Protein AF-A0A1E7X7K1-F1 (afdb_monomer_lite)

Organism: NCBI:txid762836

Secondary structure (DSSP, 8-state):
-HHHHHHHT-PPEEEEETTEEEEEEGGGTEEEEEETTEEEEEEEE--TTS-SSTTHHHHTTPPP---SEE-SSEEEEEEETTEEEEEEEE-SSSEEEEEEEE---

Foldseek 3Di:
DVVVCVVLVFDWDWDADPQAIWTATPNNQWIFGDDPNHTFKIKHFDLLVQAQDQCSVVVVVFPRDAFPDDDPFKGKHAPTPQFGIKIFGDDPRHTGMIMTGGPDD

Radius of gyration: 13.92 Å; chains: 1; bounding box: 32×30×37 Å

pLDDT: mean 93.15, std 5.89, range [58.16, 98.25]

Structure (mmCIF, N/CA/C/O backbone):
data_AF-A0A1E7X7K1-F1
#
_entry.id   AF-A0A1E7X7K1-F1
#
loop_
_atom_site.group_PDB
_atom_site.id
_atom_site.type_symbol
_atom_site.label_atom_id
_atom_site.label_alt_id
_atom_site.label_comp_id
_atom_site.label_asym_id
_atom_site.label_entity_id
_atom_site.label_seq_id
_atom_site.pdbx_PDB_ins_code
_atom_site.Cartn_x
_atom_site.Cartn_y
_atom_site.Cartn_z
_atom_site.occupancy
_atom_site.B_iso_or_equiv
_atom_site.auth_seq_id
_atom_site.auth_comp_id
_atom_site.auth_asym_id
_atom_site.auth_atom_id
_atom_site.pdbx_PDB_model_num
ATOM 1 N N . MET A 1 1 ? -6.955 2.089 16.861 1.00 79.44 1 MET A N 1
ATOM 2 C CA . MET A 1 1 ? -5.687 2.855 16.830 1.00 79.44 1 MET A CA 1
ATOM 3 C C . MET A 1 1 ? -4.608 2.205 17.689 1.00 79.44 1 MET A C 1
ATOM 5 O O . MET A 1 1 ? -3.648 1.759 17.090 1.00 79.44 1 MET A O 1
ATOM 9 N N . LYS A 1 2 ? -4.803 1.990 19.005 1.00 85.69 2 LYS A N 1
ATOM 10 C CA . LYS A 1 2 ? -3.805 1.337 19.889 1.00 85.69 2 LYS A CA 1
ATOM 11 C C . LYS A 1 2 ? -3.131 0.079 19.305 1.00 85.69 2 LYS A C 1
ATOM 13 O O . LYS A 1 2 ? -1.919 -0.037 19.354 1.00 85.69 2 LYS A O 1
ATOM 18 N N . GLN A 1 3 ? -3.907 -0.828 18.702 1.00 90.44 3 GLN A N 1
ATOM 19 C CA . GLN A 1 3 ? -3.369 -2.039 18.061 1.00 90.44 3 GLN A CA 1
ATOM 20 C C . GLN A 1 3 ? -2.308 -1.738 16.986 1.00 90.44 3 GLN A C 1
ATOM 22 O O . GLN A 1 3 ? -1.332 -2.469 16.865 1.00 90.44 3 GLN A O 1
ATOM 27 N N . VAL A 1 4 ? -2.506 -0.682 16.195 1.00 89.31 4 VAL A N 1
ATOM 28 C CA . VAL A 1 4 ? -1.572 -0.276 15.137 1.00 89.31 4 VAL A CA 1
ATOM 29 C C . VAL A 1 4 ? -0.314 0.328 15.745 1.00 89.31 4 VAL A C 1
ATOM 31 O O . VAL A 1 4 ? 0.783 -0.009 15.315 1.00 89.31 4 VAL A O 1
ATOM 34 N N . ASP A 1 5 ? -0.470 1.171 16.765 1.00 90.75 5 ASP A N 1
ATOM 35 C CA . ASP A 1 5 ? 0.652 1.793 17.473 1.00 90.75 5 ASP A CA 1
ATOM 36 C C . ASP A 1 5 ? 1.564 0.718 18.091 1.00 90.75 5 ASP A C 1
ATOM 38 O O . ASP A 1 5 ? 2.785 0.772 17.943 1.00 90.75 5 ASP A O 1
ATOM 42 N N . ASP A 1 6 ? 0.960 -0.309 18.701 1.00 92.12 6 ASP A N 1
ATOM 43 C CA . ASP A 1 6 ? 1.666 -1.461 19.268 1.00 92.12 6 ASP A CA 1
ATOM 44 C C . ASP A 1 6 ? 2.367 -2.295 18.174 1.00 92.12 6 ASP A C 1
ATOM 46 O O . ASP A 1 6 ? 3.515 -2.709 18.350 1.00 92.12 6 ASP A O 1
ATOM 50 N N . LEU A 1 7 ? 1.709 -2.516 17.026 1.00 92.75 7 LEU A N 1
ATOM 51 C CA . LEU A 1 7 ? 2.263 -3.287 15.904 1.00 92.75 7 LEU A CA 1
ATOM 52 C C . LEU A 1 7 ? 3.458 -2.581 15.252 1.00 92.75 7 LEU A C 1
ATOM 54 O O . LEU A 1 7 ? 4.470 -3.214 14.956 1.00 92.75 7 LEU A O 1
ATOM 58 N N . LEU A 1 8 ? 3.341 -1.271 15.030 1.00 91.69 8 LEU A N 1
ATOM 59 C CA . LEU A 1 8 ? 4.384 -0.458 14.406 1.00 91.69 8 LEU A CA 1
ATOM 60 C C . LEU A 1 8 ? 5.464 -0.022 15.400 1.00 91.69 8 LEU A C 1
ATOM 62 O O . LEU A 1 8 ? 6.494 0.498 14.973 1.00 91.69 8 LEU A O 1
ATOM 66 N N . LYS A 1 9 ? 5.242 -0.233 16.706 1.00 92.50 9 LYS A N 1
ATOM 67 C CA . LYS A 1 9 ? 6.112 0.220 17.803 1.00 92.50 9 LYS A CA 1
ATOM 68 C C . LYS A 1 9 ? 6.452 1.711 17.689 1.00 92.50 9 LYS A C 1
ATOM 70 O O . LYS A 1 9 ? 7.564 2.131 18.003 1.00 92.50 9 LYS A O 1
ATOM 75 N N . ALA A 1 10 ? 5.492 2.506 17.223 1.00 90.94 10 ALA A N 1
ATOM 76 C CA . ALA A 1 10 ? 5.686 3.906 16.877 1.00 90.94 10 ALA A CA 1
ATOM 77 C C . ALA A 1 10 ? 4.511 4.756 17.360 1.00 90.94 10 ALA A C 1
ATOM 79 O O . ALA A 1 10 ? 3.356 4.328 17.323 1.00 90.94 10 ALA A O 1
ATOM 80 N N . LYS A 1 11 ? 4.809 5.987 17.786 1.00 90.06 11 LYS A N 1
ATOM 81 C CA . LYS A 1 11 ? 3.782 6.980 18.116 1.00 90.06 11 LYS A CA 1
ATOM 82 C C . LYS A 1 11 ? 3.408 7.756 16.853 1.00 90.06 11 LYS A C 1
ATOM 84 O O . LYS A 1 11 ? 4.308 8.311 16.224 1.00 90.06 11 LYS A O 1
ATOM 89 N N . PRO A 1 12 ? 2.122 7.817 16.481 1.00 94.75 12 PRO A N 1
ATOM 90 C CA . PRO A 1 12 ? 1.717 8.572 15.312 1.00 94.75 12 PRO A CA 1
ATOM 91 C C . PRO A 1 12 ? 1.569 10.065 15.594 1.00 94.75 12 PRO A C 1
ATOM 93 O O . PRO A 1 12 ? 1.186 10.475 16.691 1.00 94.75 12 PRO A O 1
ATOM 96 N N . THR A 1 13 ? 1.719 10.862 14.540 1.00 95.56 13 THR A N 1
ATOM 97 C CA . THR A 1 13 ? 1.172 12.222 14.473 1.00 95.56 13 THR A CA 1
ATOM 98 C C . THR A 1 13 ? -0.165 12.162 13.745 1.00 95.56 13 THR A C 1
ATOM 100 O O . THR A 1 13 ? -0.217 11.787 12.573 1.00 95.56 13 THR A O 1
ATOM 103 N N . CYS A 1 14 ? -1.258 12.506 14.430 1.00 95.25 14 CYS A N 1
ATOM 104 C CA . CYS A 1 14 ? -2.610 12.378 13.887 1.00 95.25 14 CYS A CA 1
ATOM 105 C C . CYS A 1 14 ? -3.295 13.731 13.671 1.00 95.25 14 CYS A C 1
ATOM 107 O O . CYS A 1 14 ? -3.246 14.612 14.524 1.00 95.25 14 CYS A O 1
ATOM 109 N N . VAL A 1 15 ? -4.017 13.848 12.557 1.00 94.81 15 VAL A N 1
ATOM 110 C CA . VAL A 1 15 ? -4.856 14.993 12.196 1.00 94.81 15 VAL A CA 1
ATOM 111 C C . VAL A 1 15 ? -6.267 14.499 11.891 1.00 94.81 15 VAL A C 1
ATOM 113 O O . VAL A 1 15 ? -6.471 13.598 11.075 1.00 94.81 15 VAL A O 1
ATOM 116 N N . ARG A 1 16 ? -7.267 15.099 12.540 1.00 93.56 16 ARG A N 1
ATOM 117 C CA . ARG A 1 16 ? -8.682 14.808 12.286 1.00 93.56 16 ARG A CA 1
ATOM 118 C C . ARG A 1 16 ? -9.215 15.705 11.170 1.00 93.56 16 ARG A C 1
ATOM 120 O O . ARG A 1 16 ? -8.973 16.907 11.171 1.00 93.56 16 ARG A O 1
ATOM 127 N N . ASN A 1 17 ? -9.964 15.132 10.235 1.00 87.69 17 ASN A N 1
ATOM 128 C CA . ASN A 1 17 ? -10.630 15.849 9.150 1.00 87.69 17 ASN A CA 1
ATOM 129 C C . ASN A 1 17 ? -12.074 15.341 8.956 1.00 87.69 17 ASN A C 1
ATOM 131 O O . ASN A 1 17 ? -12.544 14.469 9.686 1.00 87.69 17 ASN A O 1
ATOM 135 N N . LYS A 1 18 ? -12.789 15.886 7.959 1.00 85.81 18 LYS A N 1
ATOM 136 C CA . LYS A 1 18 ? -14.189 15.519 7.656 1.00 85.81 18 LYS A CA 1
ATOM 137 C C . LYS A 1 18 ? -14.389 14.033 7.317 1.00 85.81 18 LYS A C 1
ATOM 139 O O . LYS A 1 18 ? -15.494 13.534 7.474 1.00 85.81 18 LYS A O 1
ATOM 144 N N . ARG A 1 19 ? -13.355 13.351 6.814 1.00 80.81 19 ARG A N 1
ATOM 145 C CA . ARG A 1 19 ? -13.411 11.953 6.352 1.00 80.81 19 ARG A CA 1
ATOM 146 C C . ARG A 1 19 ? -12.923 10.954 7.403 1.00 80.81 19 ARG A C 1
ATOM 148 O O . ARG A 1 19 ? -13.188 9.771 7.251 1.00 80.81 19 ARG A O 1
ATOM 155 N N . GLY A 1 20 ? -12.232 11.402 8.451 1.00 89.69 20 GLY A N 1
ATOM 156 C CA . GLY A 1 20 ? -11.700 10.534 9.498 1.00 89.69 20 GLY A CA 1
ATOM 157 C C . GLY A 1 20 ? -10.475 11.119 10.195 1.00 89.69 20 GLY A C 1
ATOM 158 O O . GLY A 1 20 ? -10.199 12.318 10.118 1.00 89.69 20 GLY A O 1
ATOM 159 N N . THR A 1 21 ? -9.721 10.261 10.874 1.00 95.25 21 THR A N 1
ATOM 160 C CA . THR A 1 21 ? -8.443 10.621 11.503 1.00 95.25 21 THR A CA 1
ATOM 161 C C . THR A 1 21 ? -7.306 10.069 10.658 1.00 95.25 21 THR A C 1
ATOM 163 O O . THR A 1 21 ? -7.170 8.854 10.547 1.00 95.25 21 THR A O 1
ATOM 166 N N . LYS A 1 22 ? -6.483 10.936 10.066 1.00 95.44 22 LYS A N 1
ATOM 167 C CA . LYS A 1 22 ? -5.259 10.532 9.364 1.00 95.44 22 LYS A CA 1
ATOM 168 C C . LYS A 1 22 ? -4.100 10.540 10.353 1.00 95.44 22 LYS A C 1
ATOM 170 O O . LYS A 1 22 ? -3.874 11.555 10.999 1.00 95.44 22 LYS A O 1
ATOM 175 N N . CYS A 1 23 ? -3.372 9.440 10.456 1.00 96.12 23 CYS A N 1
ATOM 176 C CA . CYS A 1 23 ? -2.204 9.293 11.316 1.00 96.12 23 CYS A CA 1
ATOM 177 C C . CYS A 1 23 ? -0.981 8.937 10.480 1.00 96.12 23 CYS A C 1
ATOM 179 O O . CYS A 1 23 ? -1.051 8.033 9.649 1.00 96.12 23 CYS A O 1
ATOM 181 N N . ALA A 1 24 ? 0.124 9.636 10.708 1.00 96.50 24 ALA A N 1
ATOM 182 C CA . ALA A 1 24 ? 1.420 9.352 10.111 1.00 96.50 24 ALA A CA 1
ATOM 183 C C . ALA A 1 24 ? 2.333 8.695 11.151 1.00 96.50 24 ALA A C 1
ATOM 185 O O . ALA A 1 24 ? 2.465 9.198 12.266 1.00 96.50 24 ALA A O 1
ATOM 186 N N . TYR A 1 25 ? 2.962 7.589 10.773 1.00 96.12 25 TYR A N 1
ATOM 187 C CA . TYR A 1 25 ? 3.926 6.827 11.561 1.00 96.12 25 TYR A CA 1
ATOM 188 C C . TYR A 1 25 ? 5.293 6.867 10.873 1.00 96.12 25 TYR A C 1
ATOM 190 O O . TYR A 1 25 ? 5.361 6.971 9.644 1.00 96.12 25 TYR A O 1
ATOM 198 N N . ASN A 1 26 ? 6.370 6.729 11.655 1.00 93.31 26 ASN A N 1
ATOM 199 C CA . ASN A 1 26 ? 7.751 6.653 11.159 1.00 93.31 26 ASN A CA 1
ATOM 200 C C . ASN A 1 26 ? 8.076 7.790 10.174 1.00 93.31 26 ASN A C 1
ATOM 202 O O . ASN A 1 26 ? 8.446 7.533 9.029 1.00 93.31 26 ASN A O 1
ATOM 206 N N . ASP A 1 27 ? 7.831 9.032 10.598 1.00 90.00 27 ASP A N 1
ATOM 207 C CA . ASP A 1 27 ? 8.058 10.250 9.808 1.00 90.00 27 ASP A CA 1
ATOM 208 C C . ASP A 1 27 ? 7.349 10.260 8.440 1.00 90.00 27 ASP A C 1
ATOM 210 O O . ASP A 1 27 ? 7.867 10.761 7.447 1.00 90.00 27 ASP A O 1
ATOM 214 N N . GLY A 1 28 ? 6.141 9.686 8.375 1.00 91.25 28 GLY A N 1
ATOM 215 C CA . GLY A 1 28 ? 5.313 9.674 7.163 1.00 91.25 28 GLY A CA 1
ATOM 216 C C . GLY A 1 28 ? 5.570 8.491 6.231 1.00 91.25 28 GLY A C 1
ATOM 217 O O . GLY A 1 28 ? 4.934 8.390 5.181 1.00 91.25 28 GLY A O 1
ATOM 218 N N . ARG A 1 29 ? 6.437 7.544 6.612 1.00 94.44 29 ARG A N 1
ATOM 219 C CA . ARG A 1 29 ? 6.618 6.296 5.851 1.00 94.44 29 ARG A CA 1
ATOM 220 C C . ARG A 1 29 ? 5.357 5.445 5.806 1.00 94.44 29 ARG A C 1
ATOM 222 O O . ARG A 1 29 ? 5.135 4.745 4.826 1.00 94.44 29 ARG A O 1
ATOM 229 N N . ILE A 1 30 ? 4.539 5.497 6.854 1.00 96.62 30 ILE A N 1
ATOM 230 C CA . ILE A 1 30 ? 3.2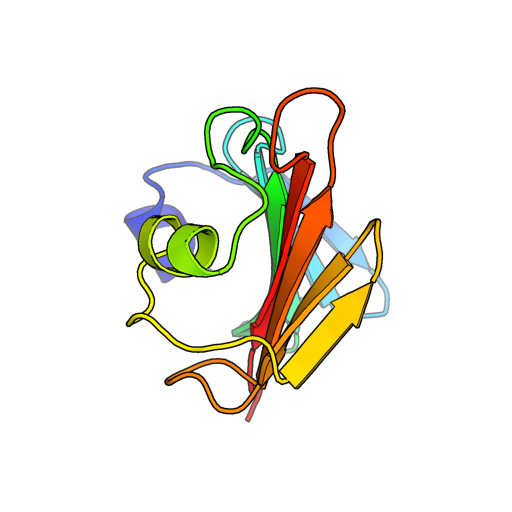42 4.824 6.887 1.00 96.62 30 ILE A CA 1
ATOM 231 C C . ILE A 1 30 ? 2.188 5.857 7.256 1.00 96.62 30 ILE A C 1
ATOM 233 O O . ILE A 1 30 ? 2.241 6.452 8.330 1.00 96.62 30 ILE A O 1
ATOM 237 N N . GLU A 1 31 ? 1.206 6.049 6.388 1.00 96.62 31 GLU A N 1
ATOM 238 C CA . GLU A 1 31 ? 0.056 6.902 6.660 1.00 96.62 31 GLU A CA 1
ATOM 239 C C . GLU A 1 31 ? -1.214 6.063 6.690 1.00 96.62 31 GLU A C 1
ATOM 241 O O . GLU A 1 31 ? -1.462 5.275 5.783 1.00 96.62 31 GLU A O 1
ATOM 246 N N . ILE A 1 32 ? -2.045 6.238 7.715 1.00 95.62 32 ILE A N 1
ATOM 247 C CA . ILE A 1 32 ? -3.281 5.474 7.884 1.00 95.62 32 ILE A CA 1
ATOM 248 C C . ILE A 1 32 ? -4.434 6.435 8.129 1.00 95.62 32 ILE A C 1
ATOM 250 O O . ILE A 1 32 ? -4.409 7.232 9.066 1.00 95.62 32 ILE A O 1
ATOM 254 N N . THR A 1 33 ? -5.467 6.351 7.297 1.00 94.94 33 THR A N 1
ATOM 255 C CA . THR A 1 33 ? -6.750 7.014 7.531 1.00 94.94 33 THR A CA 1
ATOM 256 C C . THR A 1 33 ? -7.674 6.057 8.266 1.00 94.94 33 THR A C 1
ATOM 258 O O . THR A 1 33 ? -7.994 4.979 7.765 1.00 94.94 33 THR A O 1
ATOM 261 N N . PHE A 1 34 ? -8.109 6.471 9.452 1.00 93.56 34 PHE A N 1
ATOM 262 C CA . PHE A 1 34 ? -9.075 5.760 10.271 1.00 93.56 34 PHE A CA 1
ATOM 263 C C . PHE A 1 34 ? -10.476 6.350 10.093 1.00 93.56 34 PHE A C 1
ATOM 265 O O . PHE A 1 34 ? -10.683 7.541 10.348 1.00 93.56 34 PHE A O 1
ATOM 272 N N . ILE A 1 35 ? -11.446 5.508 9.740 1.00 91.12 35 ILE A N 1
ATOM 273 C CA . ILE A 1 35 ? -12.875 5.839 9.688 1.00 91.12 35 ILE A CA 1
ATOM 274 C C . ILE A 1 35 ? -13.574 5.038 10.786 1.00 91.12 35 ILE A C 1
ATOM 276 O O . ILE A 1 35 ? -13.375 3.831 10.908 1.00 91.12 35 ILE A O 1
ATOM 280 N N . ASN A 1 36 ? -14.338 5.714 11.650 1.00 87.88 36 ASN A N 1
ATOM 281 C CA . ASN A 1 36 ? -14.996 5.094 12.811 1.00 87.88 36 ASN A CA 1
ATOM 282 C C . ASN A 1 36 ? -14.036 4.256 13.686 1.00 87.88 36 ASN A C 1
ATOM 284 O O . ASN A 1 36 ? -14.386 3.196 14.197 1.00 87.88 36 ASN A O 1
ATOM 288 N N . GLY A 1 37 ? -12.788 4.720 13.825 1.00 87.50 37 GLY A N 1
ATOM 289 C CA . GLY A 1 37 ? -11.746 4.062 14.622 1.00 87.50 37 GLY A CA 1
ATOM 290 C C . GLY A 1 37 ? -11.078 2.842 13.970 1.00 87.50 37 GLY A C 1
ATOM 291 O O . GLY A 1 37 ? -10.151 2.284 14.568 1.00 87.50 37 GLY A O 1
ATOM 292 N N . LYS A 1 38 ? -11.491 2.455 12.756 1.00 90.19 38 LYS A N 1
ATOM 293 C CA . LYS A 1 38 ? -10.939 1.335 11.975 1.00 90.19 38 LYS A CA 1
ATOM 294 C C . LYS A 1 38 ? -10.069 1.846 10.829 1.00 90.19 38 LYS A C 1
ATOM 296 O O . LYS A 1 38 ? -10.373 2.886 10.257 1.00 90.19 38 LYS A O 1
ATOM 301 N N . ALA A 1 39 ? -8.986 1.137 10.512 1.00 92.19 39 ALA A N 1
ATOM 302 C CA . ALA A 1 39 ? -8.133 1.482 9.375 1.00 92.19 39 ALA A CA 1
ATOM 303 C C . ALA A 1 39 ? -8.902 1.277 8.061 1.00 92.19 39 ALA A C 1
ATOM 305 O O . ALA A 1 39 ? -9.503 0.222 7.863 1.00 92.19 39 ALA A O 1
ATOM 306 N N . ASP A 1 40 ? -8.882 2.285 7.194 1.00 92.81 40 ASP A N 1
ATOM 307 C CA . ASP A 1 40 ? -9.615 2.288 5.924 1.00 92.81 40 ASP A CA 1
ATOM 308 C C . ASP A 1 40 ? -8.649 2.418 4.742 1.00 92.81 40 ASP A C 1
ATOM 310 O O . ASP A 1 40 ? -8.628 1.560 3.860 1.00 92.81 40 ASP A O 1
ATOM 314 N N . TRP A 1 41 ? -7.778 3.434 4.768 1.00 94.06 41 TRP A N 1
ATOM 3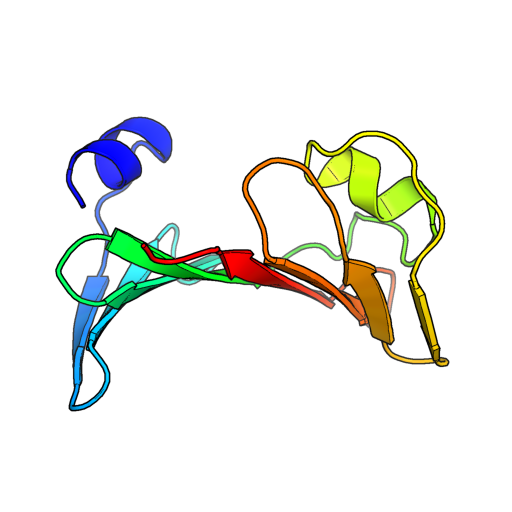15 C CA . TRP A 1 41 ? -6.754 3.669 3.741 1.00 94.06 41 TRP A CA 1
ATOM 316 C C . TRP A 1 41 ? -5.369 3.682 4.358 1.00 94.06 41 TRP A C 1
ATOM 318 O O . TRP A 1 41 ? -5.147 4.397 5.335 1.00 94.06 41 TRP A O 1
ATOM 328 N N . ILE A 1 42 ? -4.445 2.931 3.770 1.00 95.88 42 ILE A N 1
ATOM 329 C CA . ILE A 1 42 ? -3.056 2.845 4.213 1.00 95.88 42 ILE A CA 1
ATOM 330 C C . ILE A 1 42 ? -2.153 3.199 3.030 1.00 95.88 42 ILE A C 1
ATOM 332 O O . ILE A 1 42 ? -2.250 2.578 1.973 1.00 95.88 42 ILE A O 1
ATOM 336 N N . THR A 1 43 ? -1.266 4.168 3.214 1.00 97.44 43 THR A N 1
ATOM 337 C CA . THR A 1 43 ? -0.180 4.482 2.280 1.00 97.44 43 THR A CA 1
ATOM 338 C C . THR A 1 43 ? 1.134 4.038 2.905 1.00 97.44 43 THR A C 1
ATOM 340 O O . THR A 1 43 ? 1.409 4.373 4.058 1.00 97.44 43 THR A O 1
ATOM 343 N N . VAL A 1 44 ? 1.944 3.296 2.155 1.00 96.88 44 VAL A N 1
ATOM 344 C CA . VAL A 1 44 ? 3.295 2.887 2.553 1.00 96.88 44 VAL A CA 1
ATOM 345 C C . VAL A 1 44 ? 4.282 3.471 1.551 1.00 96.88 44 VAL A C 1
ATOM 347 O O . VAL A 1 44 ? 4.269 3.081 0.386 1.00 96.88 44 VAL A O 1
ATOM 350 N N . ASN A 1 45 ? 5.104 4.409 2.007 1.00 96.50 45 ASN A N 1
ATOM 351 C CA . ASN A 1 45 ? 6.117 5.112 1.221 1.00 96.50 45 ASN A CA 1
ATOM 352 C C . ASN A 1 45 ? 7.508 4.491 1.432 1.00 96.50 45 ASN A C 1
ATOM 354 O O . ASN A 1 45 ? 7.708 3.705 2.364 1.00 96.50 45 ASN A O 1
ATOM 358 N N . GLY A 1 46 ? 8.485 4.892 0.615 1.00 93.75 46 GLY A N 1
ATOM 359 C CA . GLY A 1 46 ? 9.877 4.451 0.763 1.00 93.75 46 GLY A CA 1
ATOM 360 C C . GLY A 1 46 ? 10.072 2.993 0.340 1.00 93.75 46 GLY A C 1
ATOM 361 O O . GLY A 1 46 ? 10.661 2.187 1.073 1.00 93.75 46 GLY A O 1
ATOM 362 N N . LEU A 1 47 ? 9.458 2.622 -0.787 1.00 95.94 47 LEU A N 1
ATOM 363 C CA . LEU A 1 47 ? 9.456 1.261 -1.321 1.00 95.94 47 LEU A CA 1
ATOM 364 C C . LEU A 1 47 ? 10.414 1.088 -2.507 1.00 95.94 47 LEU A C 1
ATOM 366 O O . LEU A 1 47 ? 10.263 0.135 -3.274 1.00 95.94 47 LEU A O 1
ATOM 370 N N . GLU A 1 48 ? 11.397 1.970 -2.678 1.00 95.25 48 GLU A N 1
ATOM 371 C CA . GLU A 1 48 ? 12.236 2.054 -3.880 1.00 95.25 48 GLU A CA 1
ATOM 372 C C . GLU A 1 48 ? 13.028 0.761 -4.133 1.00 95.25 48 GLU A C 1
ATOM 374 O O . GLU A 1 48 ? 13.285 0.390 -5.278 1.00 95.25 48 GLU A O 1
ATOM 379 N N . GLN A 1 49 ? 13.358 0.029 -3.067 1.00 94.56 49 GLN A N 1
ATOM 380 C CA . GLN A 1 49 ? 13.987 -1.296 -3.082 1.00 94.56 49 GLN A CA 1
ATOM 381 C C . GLN A 1 49 ? 13.052 -2.439 -3.510 1.00 94.56 49 GLN A C 1
ATOM 383 O O . GLN A 1 49 ? 13.513 -3.561 -3.728 1.00 94.56 49 GLN A O 1
ATOM 388 N N . ILE A 1 50 ? 11.739 -2.202 -3.586 1.00 95.44 50 ILE A N 1
ATOM 389 C CA . ILE A 1 50 ? 10.753 -3.182 -4.044 1.00 95.44 50 ILE A CA 1
ATOM 390 C C . ILE A 1 50 ? 10.606 -3.048 -5.564 1.00 95.44 50 ILE A C 1
ATOM 392 O O . ILE A 1 50 ? 10.147 -2.007 -6.048 1.00 95.44 50 ILE A O 1
ATOM 396 N N . PRO A 1 51 ? 10.922 -4.103 -6.339 1.00 94.38 51 PRO A N 1
ATOM 397 C CA . PRO A 1 51 ? 10.765 -4.067 -7.786 1.00 94.38 51 PRO A CA 1
ATOM 398 C C . PRO A 1 51 ? 9.314 -3.800 -8.194 1.00 94.38 51 PRO A C 1
ATOM 400 O O . PRO A 1 51 ? 8.393 -4.450 -7.694 1.00 94.38 51 PRO A O 1
ATOM 403 N N . PHE A 1 52 ? 9.113 -2.908 -9.166 1.00 96.62 52 PHE A N 1
ATOM 404 C CA . PHE A 1 52 ? 7.803 -2.653 -9.773 1.00 96.62 52 PHE A CA 1
ATOM 405 C C . PHE A 1 52 ? 7.426 -3.784 -10.752 1.00 96.62 52 PHE A C 1
ATOM 407 O O . PHE A 1 52 ? 7.400 -3.620 -11.972 1.00 96.62 52 PHE A O 1
ATOM 414 N N . THR A 1 53 ? 7.171 -4.969 -10.199 1.00 95.06 53 THR A N 1
ATOM 415 C CA . THR A 1 53 ? 6.824 -6.216 -10.907 1.00 95.06 53 THR A CA 1
ATOM 416 C C . THR A 1 53 ? 5.712 -6.967 -10.167 1.00 95.06 53 THR A C 1
ATOM 418 O O . THR A 1 53 ? 5.390 -6.611 -9.034 1.00 95.06 53 THR A O 1
ATOM 421 N N . ASP A 1 54 ? 5.149 -8.025 -10.765 1.00 92.38 54 ASP A N 1
ATOM 422 C CA . ASP A 1 54 ? 4.096 -8.836 -10.121 1.00 92.38 54 ASP A CA 1
ATOM 423 C C . ASP A 1 54 ? 4.532 -9.397 -8.762 1.00 92.38 54 ASP A C 1
ATOM 425 O O . ASP A 1 54 ? 3.781 -9.338 -7.791 1.00 92.38 54 ASP A O 1
ATOM 429 N N . ALA A 1 55 ? 5.788 -9.838 -8.663 1.00 91.25 55 ALA A N 1
ATOM 430 C CA . ALA A 1 55 ? 6.374 -10.363 -7.433 1.00 91.25 55 ALA A CA 1
ATOM 431 C C . ALA A 1 55 ? 6.540 -9.303 -6.324 1.00 91.25 55 ALA A C 1
ATOM 433 O O . ALA A 1 55 ? 6.771 -9.648 -5.163 1.00 91.25 55 ALA A O 1
ATOM 434 N N . GLY A 1 56 ? 6.402 -8.011 -6.646 1.00 92.12 56 GLY A N 1
ATOM 435 C CA . GLY A 1 56 ? 6.497 -6.919 -5.679 1.00 92.12 56 GLY A CA 1
ATOM 436 C C . GLY A 1 56 ? 5.468 -7.028 -4.550 1.00 92.12 56 GLY A C 1
ATOM 437 O O . GLY A 1 56 ? 5.784 -6.708 -3.404 1.00 92.12 56 GLY A O 1
ATOM 438 N N . ILE A 1 57 ? 4.280 -7.579 -4.828 1.00 94.75 57 ILE A N 1
ATOM 439 C CA . ILE A 1 57 ? 3.222 -7.750 -3.822 1.00 94.75 57 ILE A CA 1
ATOM 440 C C . ILE A 1 57 ? 3.619 -8.713 -2.690 1.00 94.75 57 ILE A C 1
ATOM 442 O O . ILE A 1 57 ? 3.167 -8.559 -1.555 1.00 94.75 57 ILE A O 1
ATOM 446 N N . VAL A 1 58 ? 4.536 -9.647 -2.960 1.00 95.00 58 VAL A N 1
ATOM 447 C CA . VAL A 1 58 ? 5.059 -10.575 -1.947 1.00 95.00 58 VAL A CA 1
ATOM 448 C C . VAL A 1 58 ? 5.864 -9.834 -0.884 1.00 95.00 58 VAL A C 1
ATOM 450 O O . VAL A 1 58 ? 5.797 -10.164 0.300 1.00 95.00 58 VAL A O 1
ATOM 453 N N . ARG A 1 59 ? 6.567 -8.761 -1.267 1.00 93.56 59 ARG A N 1
ATOM 454 C CA . ARG A 1 59 ? 7.287 -7.895 -0.318 1.00 93.56 59 ARG A CA 1
ATOM 455 C C . ARG A 1 59 ? 6.350 -7.086 0.581 1.00 93.56 59 ARG A C 1
ATOM 457 O O . ARG A 1 59 ? 6.783 -6.641 1.637 1.00 93.56 59 ARG A O 1
ATOM 464 N N . LEU A 1 60 ? 5.084 -6.936 0.190 1.00 90.25 60 LEU A N 1
ATOM 465 C CA . LEU A 1 60 ? 4.030 -6.320 1.001 1.00 90.25 60 LEU A CA 1
ATOM 466 C C . LEU A 1 60 ? 3.299 -7.334 1.901 1.00 90.25 60 LEU A C 1
ATOM 468 O O . LEU A 1 60 ? 2.347 -6.964 2.582 1.00 90.25 60 LEU A O 1
ATOM 472 N N . GLY A 1 61 ? 3.739 -8.598 1.925 1.00 92.69 61 GLY A N 1
ATOM 473 C CA . GLY A 1 61 ? 3.193 -9.641 2.798 1.00 92.69 61 GLY A CA 1
ATOM 474 C C . GLY A 1 61 ? 2.001 -10.405 2.221 1.00 92.69 61 GLY A C 1
ATOM 475 O O . GLY A 1 61 ? 1.356 -11.159 2.947 1.00 92.69 61 GLY A O 1
ATOM 476 N N . PHE A 1 62 ? 1.700 -10.237 0.933 1.00 93.44 62 PHE A N 1
ATOM 477 C CA . PHE A 1 62 ? 0.650 -10.994 0.252 1.00 93.44 62 PHE A CA 1
ATOM 478 C C . PHE A 1 62 ? 1.224 -12.209 -0.482 1.00 93.44 62 PHE A C 1
ATOM 480 O O . PHE A 1 62 ? 2.399 -12.250 -0.836 1.00 93.44 62 PHE A O 1
ATOM 487 N N . SER A 1 63 ? 0.384 -13.205 -0.752 1.00 92.31 63 SER A N 1
ATOM 488 C CA . SER A 1 63 ? 0.751 -14.288 -1.665 1.00 92.31 63 SER A CA 1
ATOM 489 C C . SER A 1 63 ? 0.921 -13.763 -3.090 1.00 92.31 63 SER A C 1
ATOM 491 O O . SER A 1 63 ? 0.287 -12.780 -3.483 1.00 92.31 63 SER A O 1
ATOM 493 N N . GLU A 1 64 ? 1.759 -14.442 -3.870 1.00 92.00 64 GLU A N 1
ATOM 494 C CA . GLU A 1 64 ? 1.946 -14.120 -5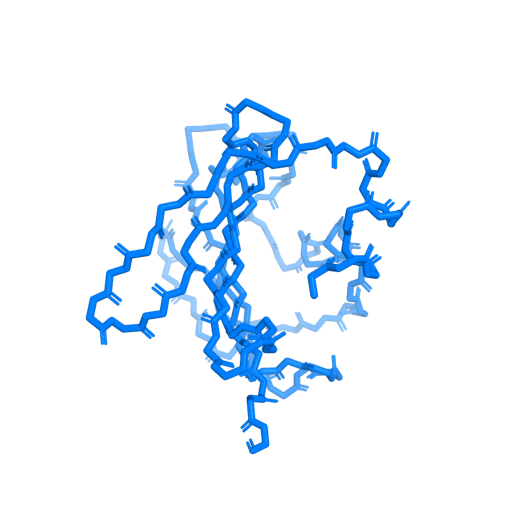.279 1.00 92.00 64 GLU A CA 1
ATOM 495 C C . GLU A 1 64 ? 0.611 -14.193 -6.033 1.00 92.00 64 GLU A C 1
ATOM 497 O O . GLU A 1 64 ? -0.164 -15.143 -5.894 1.00 92.00 64 GLU A O 1
ATOM 502 N N . LYS A 1 65 ? 0.324 -13.142 -6.799 1.00 93.75 65 LYS A N 1
ATOM 503 C CA . LYS A 1 65 ? -0.898 -12.998 -7.586 1.00 93.75 65 LYS A CA 1
ATOM 504 C C . LYS A 1 65 ? -0.630 -12.028 -8.726 1.00 93.75 65 LYS A C 1
ATOM 506 O O . LYS A 1 65 ? 0.022 -11.007 -8.517 1.00 93.75 65 LYS A O 1
ATOM 511 N N . SER A 1 66 ? -1.175 -12.290 -9.908 1.00 95.25 66 SER A N 1
ATOM 512 C CA . SER A 1 66 ? -1.129 -11.316 -11.003 1.00 95.25 66 SER A CA 1
ATOM 513 C C . SER A 1 66 ? -2.062 -10.125 -10.724 1.00 95.25 66 SER A C 1
ATOM 515 O O . SER A 1 66 ? -3.143 -10.308 -10.150 1.00 95.25 66 SER A O 1
ATOM 517 N N . PRO A 1 67 ? -1.679 -8.897 -11.112 1.00 97.25 67 PRO A N 1
ATOM 518 C CA . PRO A 1 67 ? -2.505 -7.716 -10.935 1.00 97.25 67 PRO A CA 1
ATOM 519 C C . PRO A 1 67 ? -3.752 -7.810 -11.812 1.00 97.25 67 PRO A C 1
ATOM 521 O O . PRO A 1 67 ? -3.697 -8.225 -12.967 1.00 97.25 67 PRO A O 1
ATOM 524 N N . ALA A 1 68 ? -4.882 -7.365 -11.270 1.00 97.56 68 ALA A N 1
ATOM 525 C CA . ALA A 1 68 ? -6.131 -7.244 -12.014 1.00 97.56 68 ALA A CA 1
ATOM 526 C C . ALA A 1 68 ? -6.099 -6.071 -13.008 1.00 97.56 68 ALA A C 1
ATOM 528 O O . ALA A 1 68 ? -6.882 -6.029 -13.953 1.00 97.56 68 ALA A O 1
ATOM 529 N N . PHE A 1 69 ? -5.208 -5.102 -12.786 1.00 97.81 69 PHE A N 1
ATOM 530 C CA . PHE A 1 69 ? -4.978 -3.980 -13.685 1.00 97.81 69 PHE A CA 1
ATOM 531 C C . PHE A 1 69 ? -3.498 -3.599 -13.704 1.00 97.81 69 PHE A C 1
ATOM 533 O O . PHE A 1 69 ? -2.849 -3.522 -12.658 1.00 97.81 69 PHE A O 1
ATOM 540 N N . ARG A 1 70 ? -2.980 -3.298 -14.896 1.00 97.88 70 ARG A N 1
ATOM 541 C CA . ARG A 1 70 ? -1.591 -2.895 -15.112 1.00 97.88 70 ARG A CA 1
ATOM 542 C C . ARG A 1 70 ? -1.515 -1.745 -16.110 1.00 97.88 70 ARG A C 1
ATOM 544 O O . ARG A 1 70 ? -2.144 -1.771 -17.161 1.00 97.88 70 ARG A O 1
ATOM 551 N N . SER A 1 71 ? -0.670 -0.777 -15.787 1.00 97.50 71 SER A N 1
ATOM 552 C CA . SER A 1 71 ? -0.236 0.313 -16.659 1.00 97.50 71 SER A CA 1
ATOM 553 C C . SER A 1 71 ? 1.271 0.552 -16.469 1.00 97.50 71 SER A C 1
ATOM 555 O O . SER A 1 71 ? 1.868 -0.038 -15.561 1.00 97.50 71 SER A O 1
ATOM 557 N N . PRO A 1 72 ? 1.910 1.429 -17.264 1.00 96.75 72 PRO A N 1
ATOM 558 C CA . PRO A 1 72 ? 3.324 1.762 -17.083 1.00 96.75 72 PRO A CA 1
ATOM 559 C C . PRO A 1 72 ? 3.678 2.350 -15.709 1.00 96.75 72 PRO A C 1
ATOM 561 O O . PRO A 1 72 ? 4.842 2.297 -15.323 1.00 96.75 72 PRO A O 1
ATOM 564 N N . VAL A 1 73 ? 2.698 2.908 -14.987 1.00 97.44 73 VAL A N 1
ATOM 565 C CA . VAL A 1 73 ? 2.908 3.644 -13.728 1.00 97.44 73 VAL A CA 1
ATOM 566 C C . VAL A 1 73 ? 2.179 3.052 -12.522 1.00 97.44 73 VAL A C 1
ATOM 568 O O . VAL A 1 73 ? 2.507 3.399 -11.393 1.00 97.44 73 VAL A O 1
ATOM 571 N N . VAL A 1 74 ? 1.211 2.154 -12.731 1.00 98.12 74 VAL A N 1
ATOM 572 C CA . VAL A 1 74 ?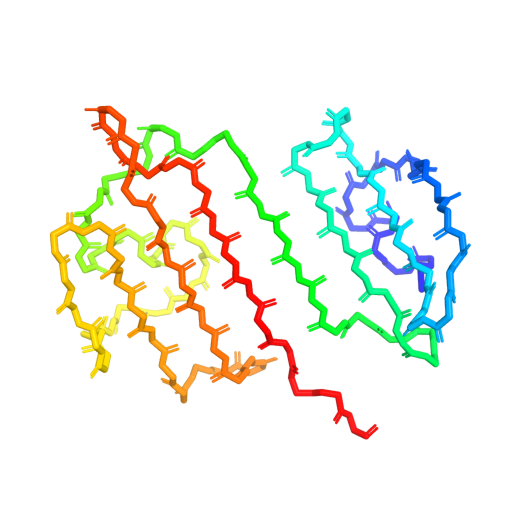 0.417 1.540 -11.653 1.00 98.12 74 VAL A CA 1
ATOM 573 C C . VAL A 1 74 ? 0.166 0.063 -11.929 1.00 98.12 74 VAL A C 1
ATOM 575 O O . VAL A 1 74 ? -0.255 -0.297 -13.031 1.00 98.12 74 VAL A O 1
ATOM 578 N N . MET A 1 75 ? 0.358 -0.770 -10.908 1.00 98.25 75 MET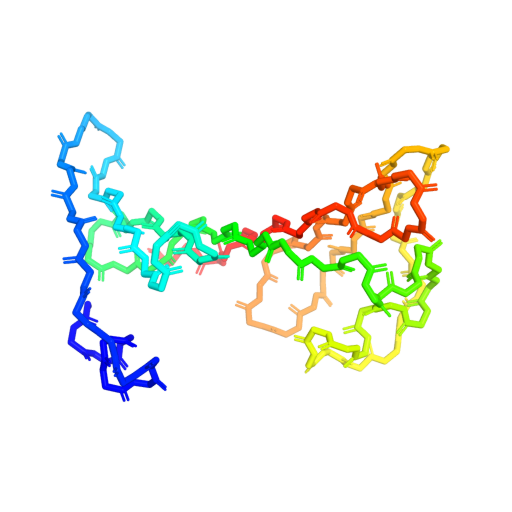 A N 1
ATOM 579 C CA . MET A 1 75 ? -0.181 -2.130 -10.837 1.00 98.25 75 MET A CA 1
ATOM 580 C C . MET A 1 75 ? -1.185 -2.206 -9.695 1.00 98.25 75 MET A C 1
ATOM 582 O O . MET A 1 75 ? -0.939 -1.656 -8.623 1.00 98.25 75 MET A O 1
ATOM 586 N N . ARG A 1 76 ? -2.307 -2.884 -9.920 1.00 98.25 76 ARG A N 1
ATOM 587 C CA . ARG A 1 76 ? -3.393 -2.990 -8.949 1.00 98.25 76 ARG A CA 1
ATOM 588 C C . ARG A 1 76 ? -3.879 -4.425 -8.828 1.00 98.25 76 ARG A C 1
ATOM 590 O O . ARG A 1 76 ? -4.189 -5.073 -9.826 1.00 98.25 76 ARG A O 1
ATOM 597 N N . TRP A 1 77 ? -4.038 -4.870 -7.592 1.00 97.69 77 TRP A N 1
ATOM 598 C CA . TRP A 1 77 ? -4.570 -6.169 -7.212 1.00 97.69 77 TRP A CA 1
ATOM 599 C C . TRP A 1 77 ? -5.865 -5.990 -6.430 1.00 97.69 77 TRP A C 1
ATOM 601 O O . TRP A 1 77 ? -5.971 -5.114 -5.575 1.00 97.69 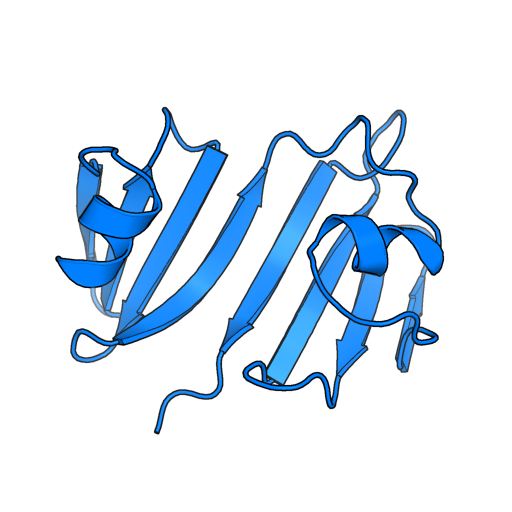77 TRP A O 1
ATOM 611 N N . ASN A 1 78 ? -6.839 -6.850 -6.699 1.00 95.75 78 ASN A N 1
ATOM 612 C CA . ASN A 1 78 ? -8.088 -6.961 -5.951 1.00 95.75 78 ASN A CA 1
ATOM 613 C C . ASN A 1 78 ? -8.256 -8.399 -5.436 1.00 95.75 78 ASN A C 1
ATOM 615 O O . ASN A 1 78 ? -7.488 -9.291 -5.807 1.00 95.75 78 ASN A O 1
ATOM 619 N N . GLY A 1 79 ? -9.236 -8.638 -4.562 1.00 90.62 79 GLY A N 1
ATOM 620 C CA . GLY A 1 79 ? -9.516 -9.979 -4.031 1.00 90.62 79 GLY A CA 1
ATOM 621 C C . GLY A 1 79 ? -8.325 -10.591 -3.286 1.00 90.62 79 GLY A C 1
ATOM 622 O O . GLY A 1 79 ? -8.028 -11.772 -3.469 1.00 90.62 79 GLY A O 1
ATOM 623 N N . LEU A 1 80 ? -7.592 -9.764 -2.538 1.00 92.75 80 LEU A N 1
ATOM 624 C CA . LEU A 1 80 ? -6.546 -10.194 -1.614 1.00 92.75 80 LEU A CA 1
ATOM 625 C C . LEU A 1 80 ? -7.163 -10.362 -0.214 1.00 92.75 80 LEU A C 1
ATOM 627 O O . LEU A 1 80 ? -8.044 -9.583 0.154 1.00 92.75 80 LEU A O 1
ATOM 631 N N . PRO A 1 81 ? -6.742 -11.356 0.585 1.00 89.94 81 PRO A N 1
ATOM 632 C CA . PRO A 1 81 ? -7.280 -11.542 1.929 1.00 89.94 81 PRO A CA 1
ATOM 633 C C . PRO A 1 81 ? -7.120 -10.283 2.793 1.00 89.94 81 PRO A C 1
ATOM 635 O O . PRO A 1 81 ? -6.046 -9.693 2.859 1.00 89.94 81 PRO A O 1
ATOM 638 N N . GLY A 1 82 ? -8.199 -9.872 3.462 1.00 88.31 82 GLY A N 1
ATOM 639 C CA . GLY A 1 82 ? -8.186 -8.757 4.417 1.00 88.31 82 GLY A CA 1
ATOM 640 C C . GLY A 1 82 ? -8.201 -7.346 3.813 1.00 88.31 82 GLY A C 1
ATOM 641 O O . GLY A 1 82 ? -8.343 -6.385 4.566 1.00 88.31 82 GLY A O 1
ATOM 642 N N . VAL A 1 83 ? -8.116 -7.190 2.487 1.00 93.56 83 VAL A N 1
ATOM 643 C CA . VAL A 1 83 ? -8.107 -5.876 1.816 1.00 93.56 83 VAL A CA 1
ATOM 644 C C . VAL A 1 83 ? -8.991 -5.880 0.565 1.00 93.56 83 VAL A C 1
ATOM 646 O O . VAL A 1 83 ? -9.234 -6.916 -0.046 1.00 93.56 83 VAL A O 1
ATOM 649 N N . LEU A 1 84 ? -9.507 -4.714 0.179 1.00 94.75 84 LEU A N 1
ATOM 650 C CA . LEU A 1 84 ? -10.270 -4.554 -1.062 1.00 94.75 84 LEU A CA 1
ATOM 651 C C . LEU A 1 84 ? -9.340 -4.441 -2.266 1.00 94.75 84 LEU A C 1
ATOM 653 O O . LEU A 1 84 ? -9.569 -5.075 -3.297 1.00 94.75 84 LEU A O 1
ATOM 657 N N . GLU A 1 85 ? -8.303 -3.621 -2.122 1.00 96.75 85 GLU A N 1
ATOM 658 C CA . GLU A 1 85 ? -7.391 -3.281 -3.202 1.00 96.75 85 GLU A CA 1
ATOM 659 C C . GLU A 1 85 ? -5.998 -2.979 -2.655 1.00 96.75 85 GLU A C 1
ATOM 661 O O . GLU A 1 85 ? -5.855 -2.339 -1.612 1.00 96.75 85 GLU A O 1
ATOM 666 N N . VAL A 1 86 ? -4.981 -3.396 -3.401 1.00 97.69 86 VAL A N 1
ATOM 667 C CA . VAL A 1 86 ? -3.604 -2.927 -3.249 1.00 97.69 86 VAL A CA 1
ATOM 668 C C . VAL A 1 86 ? -3.173 -2.347 -4.585 1.00 97.69 86 VAL A C 1
ATOM 670 O O . VAL A 1 86 ? -3.298 -3.010 -5.611 1.00 97.69 86 VAL A O 1
ATOM 673 N N . SER A 1 87 ? -2.671 -1.121 -4.580 1.00 98.19 87 SER A N 1
ATOM 674 C CA . SER A 1 87 ? -2.085 -0.458 -5.742 1.00 98.19 87 SER A CA 1
ATOM 675 C C . SER A 1 87 ? -0.625 -0.134 -5.448 1.00 98.19 87 SER A C 1
ATOM 677 O O . SER A 1 87 ? -0.327 0.464 -4.421 1.00 98.19 87 SER A O 1
ATOM 679 N N . MET A 1 88 ? 0.286 -0.504 -6.341 1.00 98.25 88 MET A N 1
ATOM 680 C CA . MET A 1 88 ? 1.684 -0.071 -6.314 1.00 98.25 88 MET A CA 1
ATOM 681 C C . MET A 1 88 ? 1.895 0.972 -7.402 1.00 98.25 88 MET A C 1
ATOM 683 O O . MET A 1 88 ? 1.397 0.805 -8.520 1.00 98.25 88 MET A O 1
ATOM 687 N N . PHE A 1 89 ? 2.652 2.015 -7.083 1.00 98.19 89 PHE A N 1
ATOM 688 C CA . PHE A 1 89 ? 2.972 3.107 -7.995 1.00 98.19 89 PHE A CA 1
ATOM 689 C C . PHE A 1 89 ? 4.452 3.064 -8.350 1.00 98.19 89 PHE A C 1
ATOM 691 O O . PHE A 1 89 ? 5.307 2.867 -7.486 1.00 98.19 89 PHE A O 1
ATOM 698 N N . LYS A 1 90 ? 4.756 3.205 -9.637 1.00 97.81 90 LYS A N 1
ATOM 699 C CA . LYS A 1 90 ? 6.126 3.159 -10.139 1.00 97.81 90 LYS A CA 1
ATOM 700 C C . LYS A 1 90 ? 6.888 4.416 -9.719 1.00 97.81 90 LYS A C 1
ATOM 702 O O . LYS A 1 90 ? 6.445 5.524 -10.004 1.00 97.81 90 LYS A O 1
ATOM 707 N N . GLY A 1 91 ? 8.050 4.217 -9.109 1.00 96.38 91 GLY A N 1
ATOM 708 C CA . GLY A 1 91 ? 9.059 5.245 -8.871 1.00 96.38 91 GLY A CA 1
ATOM 709 C C . GLY A 1 91 ? 10.154 5.236 -9.940 1.00 96.38 91 GLY A C 1
ATOM 710 O O . GLY A 1 91 ? 10.059 4.544 -10.955 1.00 96.38 91 GLY A O 1
ATOM 711 N N . GLN A 1 92 ? 11.228 5.992 -9.710 1.00 94.38 92 GLN A N 1
ATOM 712 C CA . GLN A 1 92 ? 12.350 6.066 -10.657 1.00 94.38 92 GLN A CA 1
ATOM 713 C C . GLN A 1 92 ? 13.120 4.740 -10.768 1.00 94.38 92 GLN A C 1
ATOM 715 O O . GLN A 1 92 ? 13.470 4.323 -11.869 1.00 94.38 92 GLN A O 1
ATOM 720 N N . THR A 1 93 ? 13.362 4.070 -9.639 1.00 93.25 93 THR A N 1
ATOM 721 C CA . THR A 1 93 ? 14.172 2.839 -9.554 1.00 93.25 93 THR A CA 1
ATOM 722 C C . THR A 1 93 ? 13.345 1.580 -9.290 1.00 93.25 93 THR A C 1
ATOM 724 O O . THR A 1 93 ? 13.750 0.484 -9.670 1.00 93.25 93 THR A O 1
ATOM 727 N N . GLY A 1 94 ? 12.169 1.723 -8.682 1.00 95.25 94 GLY A N 1
ATOM 728 C CA . GLY A 1 94 ? 11.328 0.607 -8.265 1.00 95.25 94 GLY A CA 1
ATOM 729 C C . GLY A 1 94 ? 9.905 1.062 -7.985 1.00 95.25 94 GLY A C 1
ATOM 730 O O . GLY A 1 94 ? 9.276 1.709 -8.823 1.00 95.25 94 GLY A O 1
ATOM 731 N N . THR A 1 95 ? 9.389 0.712 -6.816 1.00 97.38 95 THR A N 1
ATOM 732 C CA . THR A 1 95 ? 8.078 1.165 -6.340 1.00 97.38 95 THR A CA 1
ATOM 733 C C . THR A 1 95 ? 8.258 2.431 -5.517 1.00 97.38 95 THR A C 1
ATOM 735 O O . THR A 1 95 ? 9.091 2.460 -4.629 1.00 97.38 95 THR A O 1
ATOM 738 N N . ASP A 1 96 ? 7.498 3.480 -5.796 1.00 96.94 96 ASP A N 1
ATOM 739 C CA . ASP A 1 96 ? 7.532 4.705 -4.989 1.00 96.94 96 ASP A CA 1
ATOM 740 C C . ASP A 1 96 ? 6.766 4.479 -3.675 1.00 96.94 96 ASP A C 1
ATOM 742 O O . ASP A 1 96 ? 7.316 4.473 -2.570 1.00 96.94 96 ASP A O 1
ATOM 746 N N . TYR A 1 97 ? 5.486 4.137 -3.818 1.00 97.94 97 TYR A N 1
ATOM 747 C CA . TYR A 1 97 ? 4.611 3.823 -2.701 1.00 97.94 97 TYR A CA 1
ATOM 748 C C . TYR A 1 97 ? 3.575 2.762 -3.065 1.00 97.94 97 TYR A C 1
ATOM 750 O O . TYR A 1 97 ? 3.280 2.488 -4.236 1.00 97.94 97 TYR A O 1
ATOM 758 N N . ALA A 1 98 ? 3.001 2.171 -2.022 1.00 97.88 98 ALA A N 1
ATOM 759 C CA . ALA A 1 98 ? 1.836 1.313 -2.104 1.00 97.88 98 ALA A CA 1
ATOM 760 C C . ALA A 1 98 ? 0.644 1.983 -1.418 1.00 97.88 98 ALA A C 1
ATOM 762 O O . ALA A 1 98 ? 0.773 2.590 -0.356 1.00 97.88 98 ALA A O 1
ATOM 763 N N . TYR A 1 99 ? -0.527 1.838 -2.021 1.00 97.81 99 TYR A N 1
ATOM 764 C CA . TYR A 1 99 ? -1.800 2.300 -1.499 1.00 97.81 99 TYR A CA 1
ATOM 765 C C . TYR A 1 99 ? -2.722 1.104 -1.291 1.00 97.81 99 TYR A C 1
ATOM 767 O O . TYR A 1 99 ? -3.005 0.353 -2.225 1.00 97.81 99 TYR A O 1
ATOM 775 N N . ILE A 1 100 ? -3.176 0.912 -0.060 1.00 96.88 100 ILE A N 1
ATOM 776 C CA . ILE A 1 100 ? -3.947 -0.249 0.368 1.00 96.88 100 ILE A CA 1
ATOM 777 C C . ILE A 1 100 ? -5.300 0.245 0.866 1.00 96.88 100 ILE A C 1
ATOM 779 O O . ILE A 1 100 ? -5.389 1.023 1.821 1.00 96.88 100 ILE A O 1
ATOM 783 N N . LYS A 1 101 ? -6.363 -0.230 0.223 1.00 95.62 101 LYS A N 1
ATOM 784 C CA . LYS A 1 101 ? -7.743 0.027 0.624 1.00 95.62 101 LYS A CA 1
ATOM 785 C C . LYS A 1 101 ? -8.278 -1.185 1.367 1.00 95.62 101 LYS A C 1
ATOM 787 O O . LYS A 1 101 ? -8.316 -2.289 0.822 1.00 95.62 101 LYS A O 1
ATOM 792 N N . VAL A 1 102 ? -8.708 -0.986 2.602 1.00 91.88 102 VAL A N 1
ATOM 793 C CA . VAL A 1 102 ? -9.222 -2.042 3.475 1.00 91.88 102 VAL A CA 1
ATOM 794 C C . VAL A 1 102 ? -10.735 -2.157 3.307 1.00 91.88 102 VAL A C 1
ATOM 796 O O . VAL A 1 102 ? -11.415 -1.194 2.955 1.00 91.88 102 VAL A O 1
ATOM 799 N N . LYS A 1 103 ? -11.281 -3.354 3.541 1.00 77.44 103 LYS A N 1
ATOM 800 C CA . LYS A 1 103 ? -12.730 -3.539 3.636 1.00 77.44 103 LYS A CA 1
ATOM 801 C C . LYS A 1 103 ? -13.176 -3.032 5.001 1.00 77.44 103 LYS A C 1
ATOM 803 O O . LYS A 1 103 ? -13.090 -3.767 5.982 1.00 77.44 103 LYS A O 1
ATOM 808 N N . THR A 1 104 ? -13.615 -1.784 5.079 1.00 65.00 104 THR A N 1
ATOM 809 C CA . THR A 1 104 ? -14.277 -1.291 6.285 1.00 65.00 104 THR A CA 1
ATOM 810 C C . THR A 1 104 ? -15.667 -1.930 6.402 1.00 65.00 104 THR A C 1
ATOM 812 O O . THR A 1 104 ? -16.425 -1.890 5.432 1.00 65.00 104 THR A O 1
ATOM 815 N N . PRO A 1 105 ? -15.980 -2.598 7.534 1.00 58.16 105 PRO A N 1
ATOM 816 C CA . PRO A 1 105 ? -17.319 -3.115 7.818 1.00 58.16 105 PRO A CA 1
ATOM 817 C C . PRO A 1 105 ? -18.326 -1.997 8.061 1.00 58.16 105 PRO A C 1
ATOM 819 O O . PRO A 1 105 ? -17.933 -1.018 8.742 1.00 58.16 105 PRO A O 1
#

Sequence (105 aa):
MKQVDDLLKAKPTCVRNKRGTKCAYNDGRIEITFINGKADWITVNGLEQIPFTDAGIVRLGFSEKSPAFRSPVVMRWNGLPGVLEVSMFKGQTGTDYAYIKVKTP